Protein AF-A0A3N5BGE7-F1 (afdb_monomer_lite)

Secondary structure (DSSP, 8-state):
-HHHHHHHHHHHHHHHHHHHHHS--HHHHHHHHHHHHHHHHHHHHHHHHH--HHHHHHHHHHHHHHHHHHHHH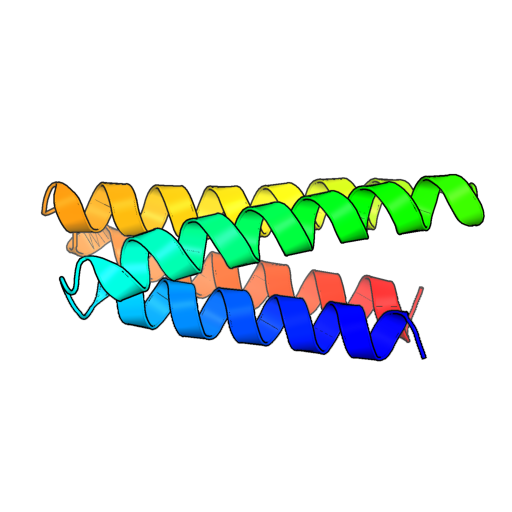HHHHTT-GGGHHHHHHHHHHHHHHHHHHHHT-

Structure (mmCIF, N/CA/C/O backbone):
data_AF-A0A3N5BGE7-F1
#
_entry.id   AF-A0A3N5BGE7-F1
#
loop_
_atom_site.group_PDB
_atom_site.id
_atom_site.type_symbol
_atom_site.label_atom_id
_atom_site.label_alt_id
_atom_site.label_comp_id
_atom_site.label_asym_id
_atom_site.label_entity_id
_atom_site.label_seq_id
_atom_site.pdbx_PDB_ins_code
_atom_site.Cartn_x
_atom_site.Cartn_y
_atom_site.Cartn_z
_atom_site.occupancy
_atom_site.B_iso_or_equiv
_atom_site.auth_seq_id
_atom_site.auth_comp_id
_atom_site.auth_asym_id
_atom_site.auth_atom_id
_atom_site.pdbx_PDB_model_num
ATOM 1 N N . MET A 1 1 ? 10.462 -13.474 -11.905 1.00 76.56 1 MET A N 1
ATOM 2 C CA . MET A 1 1 ? 10.617 -13.624 -10.439 1.00 76.56 1 MET A CA 1
ATOM 3 C C . MET A 1 1 ? 10.239 -12.350 -9.679 1.00 76.56 1 MET A C 1
ATOM 5 O O . MET A 1 1 ? 9.344 -12.419 -8.850 1.00 76.56 1 MET A O 1
ATOM 9 N N . ILE A 1 2 ? 10.833 -11.188 -9.995 1.00 84.50 2 ILE A N 1
ATOM 10 C CA . ILE A 1 2 ? 10.580 -9.924 -9.267 1.00 84.50 2 ILE A CA 1
ATOM 11 C C . ILE A 1 2 ? 9.103 -9.475 -9.279 1.00 84.50 2 ILE A C 1
ATOM 13 O O . ILE A 1 2 ? 8.587 -9.059 -8.250 1.00 84.50 2 ILE A O 1
ATOM 17 N N . LYS A 1 3 ? 8.394 -9.654 -10.408 1.00 87.88 3 LYS A N 1
ATOM 18 C CA . LYS A 1 3 ? 6.961 -9.329 -10.561 1.00 87.88 3 LYS A CA 1
ATOM 19 C C . LYS A 1 3 ? 6.077 -10.071 -9.540 1.00 87.88 3 LYS A C 1
ATOM 21 O O . LYS A 1 3 ? 5.200 -9.478 -8.925 1.00 87.88 3 LYS A O 1
ATOM 26 N N . ILE A 1 4 ? 6.354 -11.359 -9.315 1.00 89.88 4 ILE A N 1
ATOM 27 C CA . ILE A 1 4 ? 5.609 -12.201 -8.362 1.00 89.88 4 ILE A CA 1
ATOM 28 C C . ILE A 1 4 ? 5.906 -11.770 -6.924 1.00 89.88 4 ILE A C 1
ATOM 30 O O . ILE A 1 4 ? 4.984 -11.648 -6.124 1.00 89.88 4 ILE A O 1
ATOM 34 N N . LEU A 1 5 ? 7.177 -11.498 -6.608 1.00 91.38 5 LEU A N 1
ATOM 35 C CA . LEU A 1 5 ? 7.578 -10.992 -5.293 1.00 91.38 5 LEU A CA 1
ATOM 36 C C . LEU A 1 5 ? 6.888 -9.658 -4.975 1.00 91.38 5 LEU A C 1
ATOM 38 O O . LEU A 1 5 ? 6.394 -9.474 -3.867 1.00 91.38 5 LEU A O 1
ATOM 42 N N . PHE A 1 6 ? 6.812 -8.755 -5.956 1.00 93.00 6 PHE A N 1
ATOM 43 C CA . PHE A 1 6 ? 6.138 -7.468 -5.814 1.00 93.00 6 PHE A CA 1
ATOM 44 C C . PHE A 1 6 ? 4.640 -7.621 -5.532 1.00 93.00 6 PHE A C 1
ATOM 46 O O . PHE A 1 6 ? 4.106 -6.985 -4.620 1.00 93.00 6 PHE A O 1
ATOM 53 N N . LEU A 1 7 ? 3.963 -8.493 -6.288 1.00 94.38 7 LEU A N 1
ATOM 54 C CA . LEU A 1 7 ? 2.549 -8.787 -6.069 1.00 94.38 7 LEU A CA 1
ATOM 55 C C . LEU A 1 7 ? 2.325 -9.384 -4.676 1.00 94.38 7 LEU A C 1
ATOM 57 O O . LEU A 1 7 ? 1.439 -8.939 -3.951 1.00 94.38 7 LEU A O 1
ATOM 61 N N . LEU A 1 8 ? 3.148 -10.360 -4.285 1.00 95.12 8 LEU A N 1
ATOM 62 C CA . LEU A 1 8 ? 3.061 -10.995 -2.974 1.00 95.12 8 LEU A CA 1
ATOM 63 C C . LEU A 1 8 ? 3.232 -9.968 -1.850 1.00 95.12 8 LEU A C 1
ATOM 65 O O . LEU A 1 8 ? 2.435 -9.942 -0.916 1.00 95.12 8 LEU A O 1
ATOM 69 N N . LEU A 1 9 ? 4.230 -9.090 -1.962 1.00 95.38 9 LEU A N 1
ATOM 70 C CA . LEU A 1 9 ? 4.474 -8.038 -0.980 1.00 95.38 9 LEU A CA 1
ATOM 71 C C . LEU A 1 9 ? 3.312 -7.037 -0.909 1.00 95.38 9 LEU A C 1
ATOM 73 O O . LEU A 1 9 ? 2.920 -6.637 0.185 1.00 95.38 9 LEU A O 1
ATOM 77 N N . SER A 1 10 ? 2.724 -6.683 -2.055 1.00 96.06 10 SER A N 1
ATOM 78 C CA . SER A 1 10 ? 1.539 -5.819 -2.123 1.00 96.06 10 SER A CA 1
ATOM 79 C C . SER A 1 10 ? 0.346 -6.450 -1.400 1.00 96.06 10 SER A C 1
ATOM 81 O O . SER A 1 10 ? -0.320 -5.785 -0.609 1.00 96.06 10 SER A O 1
ATOM 83 N N . LEU A 1 11 ? 0.104 -7.748 -1.609 1.00 97.19 11 LEU A N 1
ATOM 84 C CA . LEU A 1 11 ? -0.961 -8.488 -0.927 1.00 97.19 11 LEU A CA 1
ATOM 85 C C . LEU A 1 11 ? -0.710 -8.596 0.582 1.00 97.19 11 LEU A C 1
ATOM 87 O O . LEU A 1 11 ? -1.629 -8.370 1.366 1.00 97.19 11 LEU A O 1
ATOM 91 N N . ILE A 1 12 ? 0.527 -8.880 1.000 1.00 96.62 12 ILE A N 1
ATOM 92 C CA . ILE A 1 12 ? 0.908 -8.902 2.420 1.00 96.62 12 ILE A CA 1
ATOM 93 C C . ILE A 1 12 ? 0.660 -7.533 3.059 1.00 96.62 12 ILE A C 1
ATOM 95 O O . ILE A 1 12 ? 0.063 -7.461 4.133 1.00 96.62 12 ILE A O 1
ATOM 99 N N . TYR A 1 13 ? 1.062 -6.446 2.394 1.00 96.88 13 TYR A N 1
ATOM 100 C CA . TYR A 1 13 ? 0.821 -5.092 2.886 1.00 96.88 13 TYR A CA 1
ATOM 101 C C . TYR A 1 13 ? -0.677 -4.796 3.038 1.00 96.88 13 TYR A C 1
ATOM 103 O O . TYR A 1 13 ? -1.080 -4.273 4.074 1.00 96.88 13 TYR A O 1
ATOM 111 N N . VAL A 1 14 ? -1.515 -5.195 2.073 1.00 96.69 14 VAL A N 1
ATOM 112 C CA . VAL A 1 14 ? -2.979 -5.059 2.182 1.00 96.69 14 VAL A CA 1
ATOM 113 C C . VAL A 1 14 ? -3.523 -5.844 3.373 1.00 96.69 14 VAL A C 1
ATOM 115 O O . VAL A 1 14 ? -4.296 -5.294 4.153 1.00 96.69 14 VAL A O 1
ATOM 118 N N . VAL A 1 15 ? -3.109 -7.100 3.558 1.00 95.62 15 VAL A N 1
ATOM 119 C CA . VAL A 1 15 ? -3.570 -7.933 4.681 1.00 95.62 15 VAL A CA 1
ATOM 120 C C . VAL A 1 15 ? -3.183 -7.306 6.020 1.00 95.62 15 VAL A C 1
ATOM 122 O O . VAL A 1 15 ? -4.035 -7.152 6.893 1.00 95.62 15 VAL A O 1
ATOM 125 N N . ILE A 1 16 ? -1.926 -6.888 6.177 1.00 94.88 16 ILE A N 1
ATOM 126 C CA . ILE A 1 16 ? -1.447 -6.229 7.399 1.00 94.88 16 ILE A CA 1
ATOM 127 C C . ILE A 1 16 ? -2.159 -4.889 7.607 1.00 94.88 16 ILE A C 1
ATOM 129 O O . ILE A 1 16 ? -2.522 -4.564 8.735 1.00 94.88 16 ILE A O 1
ATOM 133 N N . GLY A 1 17 ? -2.402 -4.137 6.531 1.00 93.38 17 GLY A N 1
ATOM 134 C CA . GLY A 1 17 ? -3.158 -2.890 6.540 1.00 93.38 17 GLY A CA 1
ATOM 135 C C . GLY A 1 17 ? -4.576 -3.077 7.067 1.00 93.38 17 GLY A C 1
ATOM 136 O O . GLY A 1 17 ? -4.970 -2.412 8.020 1.00 93.38 17 GLY A O 1
ATOM 137 N N . LEU A 1 18 ? -5.318 -4.032 6.506 1.00 92.75 18 LEU A N 1
ATOM 138 C CA . LEU A 1 18 ? -6.673 -4.365 6.947 1.00 92.75 18 LEU A CA 1
ATOM 139 C C . LEU A 1 18 ? -6.688 -4.854 8.398 1.00 92.75 18 LEU A C 1
ATOM 141 O O . LEU A 1 18 ? -7.500 -4.386 9.192 1.00 92.75 18 LEU A O 1
ATOM 145 N N . LEU A 1 19 ? -5.765 -5.742 8.777 1.00 92.38 19 LEU A N 1
ATOM 146 C CA . LEU A 1 19 ? -5.651 -6.204 10.161 1.00 92.38 19 LEU A CA 1
ATOM 147 C C . LEU A 1 19 ? -5.372 -5.042 11.121 1.00 92.38 19 LEU A C 1
ATOM 149 O O . LEU A 1 19 ? -6.010 -4.965 12.160 1.00 92.38 19 LEU A O 1
ATOM 153 N N . SER A 1 20 ? -4.479 -4.121 10.760 1.00 91.69 20 SER A N 1
ATOM 154 C CA . SER A 1 20 ? -4.168 -2.906 11.528 1.00 91.69 20 SER A CA 1
ATOM 155 C C . SER A 1 20 ? -5.378 -1.978 11.699 1.00 91.69 20 SER A C 1
ATOM 157 O O . SER A 1 20 ? -5.526 -1.370 12.756 1.00 91.69 20 SER A O 1
ATOM 159 N N . ILE A 1 21 ? -6.254 -1.889 10.694 1.00 89.44 21 ILE A N 1
ATOM 160 C CA . ILE A 1 21 ? -7.482 -1.083 10.752 1.00 89.44 21 ILE A CA 1
ATOM 161 C C . ILE A 1 21 ? -8.493 -1.703 11.726 1.00 89.44 21 ILE A C 1
ATOM 163 O O . ILE A 1 21 ? -9.060 -1.006 12.561 1.00 89.44 21 ILE A O 1
ATOM 167 N N . TYR A 1 22 ? -8.725 -3.015 11.643 1.00 86.94 22 TYR A N 1
ATOM 168 C CA . TYR A 1 22 ? -9.750 -3.678 12.459 1.00 86.94 22 TYR A CA 1
ATOM 169 C C . TYR A 1 22 ? -9.268 -4.081 13.855 1.00 86.94 22 TYR A C 1
ATOM 171 O O . TYR A 1 22 ? -10.076 -4.196 14.777 1.00 86.94 22 TYR A O 1
ATOM 179 N N . GLN A 1 23 ? -7.967 -4.313 14.020 1.00 85.06 23 GLN A N 1
ATOM 180 C CA . GLN A 1 23 ? -7.355 -4.752 15.266 1.00 85.06 23 GLN A CA 1
ATOM 181 C C . GLN A 1 23 ? -6.364 -3.694 15.752 1.00 85.06 23 GLN A C 1
ATOM 183 O O . GLN A 1 23 ? -5.308 -3.479 15.162 1.00 85.06 23 GLN A O 1
ATOM 188 N N . SER A 1 24 ? -6.665 -3.069 16.890 1.00 75.38 24 SER A N 1
ATOM 189 C CA . SER A 1 24 ? -5.871 -1.966 17.451 1.00 75.38 24 SER A CA 1
ATOM 190 C C . SER A 1 24 ? -4.563 -2.406 18.132 1.00 75.38 24 SER A C 1
ATOM 192 O O . SER A 1 24 ? -4.098 -1.770 19.082 1.00 75.38 24 SER A O 1
ATOM 194 N N . TYR A 1 25 ? -3.943 -3.500 17.680 1.00 86.81 25 TYR A N 1
ATOM 195 C CA . TYR A 1 25 ? -2.655 -3.944 18.204 1.00 86.81 25 TYR A CA 1
ATOM 196 C C . TYR A 1 25 ? -1.531 -3.049 17.676 1.00 86.81 25 TYR A C 1
ATOM 198 O O . TYR A 1 25 ? -1.295 -2.964 16.471 1.00 86.81 25 TYR A O 1
ATOM 206 N N . LYS A 1 26 ? -0.759 -2.440 18.587 1.00 86.75 26 LYS A N 1
ATOM 207 C CA . LYS A 1 26 ? 0.387 -1.576 18.237 1.00 86.75 26 LYS A CA 1
ATOM 208 C C . LYS A 1 26 ? 1.385 -2.258 17.292 1.00 86.75 26 LYS A C 1
ATOM 210 O O . LYS A 1 26 ? 1.942 -1.598 16.419 1.00 86.75 26 LYS A O 1
ATOM 215 N N . PHE A 1 27 ? 1.577 -3.571 17.440 1.00 91.19 27 PHE A N 1
ATOM 216 C CA . PHE A 1 27 ? 2.450 -4.361 16.571 1.00 91.19 27 PHE A CA 1
ATOM 217 C C . PHE A 1 27 ? 2.014 -4.327 15.097 1.00 91.19 27 PHE A C 1
ATOM 219 O O . PHE A 1 27 ? 2.862 -4.165 14.226 1.00 91.19 27 PHE A O 1
ATOM 226 N N . LEU A 1 28 ? 0.709 -4.406 14.808 1.00 91.00 28 LEU A N 1
ATOM 227 C CA . LEU A 1 28 ? 0.196 -4.368 13.434 1.00 91.00 28 LEU A CA 1
ATOM 228 C C . LEU A 1 28 ? 0.402 -2.998 12.790 1.00 91.00 28 LEU A C 1
ATOM 230 O O . LEU A 1 28 ? 0.749 -2.921 11.615 1.00 91.00 28 LEU A O 1
ATOM 234 N N . ASN A 1 29 ? 0.268 -1.921 13.567 1.00 90.94 29 ASN A N 1
ATOM 235 C CA . ASN A 1 29 ? 0.551 -0.573 13.081 1.00 90.94 29 ASN A CA 1
ATOM 236 C C . ASN A 1 29 ? 2.027 -0.421 12.693 1.00 90.94 29 ASN A C 1
ATOM 238 O O . ASN A 1 29 ? 2.322 0.120 11.632 1.00 90.94 29 ASN A O 1
ATOM 242 N N . ILE A 1 30 ? 2.947 -0.939 13.514 1.00 93.38 30 ILE A N 1
ATOM 243 C CA . ILE A 1 30 ? 4.386 -0.937 13.210 1.00 93.38 30 ILE A CA 1
ATOM 244 C C . ILE A 1 30 ? 4.674 -1.798 11.976 1.00 93.38 30 ILE A C 1
ATOM 246 O O . ILE A 1 30 ? 5.362 -1.344 11.063 1.00 93.38 30 ILE A O 1
ATOM 250 N N . ALA A 1 31 ? 4.113 -3.009 11.914 1.00 93.81 31 ALA A N 1
ATOM 251 C CA . ALA A 1 31 ? 4.265 -3.894 10.765 1.00 93.81 31 ALA A CA 1
ATOM 252 C C . ALA A 1 31 ? 3.783 -3.213 9.476 1.00 93.81 31 ALA A C 1
ATOM 254 O O . ALA A 1 31 ? 4.499 -3.219 8.482 1.00 93.81 31 ALA A O 1
ATOM 255 N N . ARG A 1 32 ? 2.624 -2.549 9.498 1.00 94.88 32 ARG A N 1
ATOM 256 C CA . ARG A 1 32 ? 2.090 -1.803 8.352 1.00 94.88 32 ARG A CA 1
ATOM 257 C C . ARG A 1 32 ? 3.077 -0.752 7.843 1.00 94.88 32 ARG A C 1
ATOM 259 O O . ARG A 1 32 ? 3.344 -0.725 6.647 1.00 94.88 32 ARG A O 1
ATOM 266 N N . TYR A 1 33 ? 3.690 0.038 8.728 1.00 94.81 33 TYR A N 1
ATOM 267 C CA . TYR A 1 33 ? 4.721 1.001 8.323 1.00 94.81 33 TYR A CA 1
ATOM 268 C C . TYR A 1 33 ? 5.969 0.321 7.737 1.00 94.81 33 TYR A C 1
ATOM 270 O O . TYR A 1 33 ? 6.485 0.763 6.710 1.00 94.81 33 TYR A O 1
ATOM 278 N N . ILE A 1 34 ? 6.441 -0.779 8.336 1.00 95.88 34 ILE A N 1
ATOM 279 C CA . ILE A 1 34 ? 7.599 -1.539 7.831 1.00 95.88 34 ILE A CA 1
ATOM 280 C C . ILE A 1 34 ? 7.312 -2.113 6.436 1.00 95.88 34 ILE A C 1
ATOM 282 O O . ILE A 1 34 ? 8.099 -1.928 5.514 1.00 95.88 34 ILE A O 1
ATOM 286 N N . TYR A 1 35 ? 6.172 -2.775 6.243 1.00 95.69 35 TYR A N 1
ATOM 287 C CA . TYR A 1 35 ? 5.818 -3.368 4.952 1.00 95.69 35 TYR A CA 1
ATOM 288 C C . TYR A 1 35 ? 5.484 -2.312 3.895 1.00 95.69 35 TYR A C 1
ATOM 290 O O . TYR A 1 35 ? 5.855 -2.487 2.738 1.00 95.69 35 TYR A O 1
ATOM 298 N N . GLY A 1 36 ? 4.850 -1.201 4.278 1.00 95.31 36 GLY A N 1
ATOM 299 C CA . GLY A 1 36 ? 4.578 -0.084 3.371 1.00 95.31 36 GLY A CA 1
ATOM 300 C C . GLY A 1 36 ? 5.865 0.576 2.879 1.00 95.31 36 GLY A C 1
ATOM 301 O O . GLY A 1 36 ? 6.030 0.796 1.681 1.00 95.31 36 GLY A O 1
ATOM 302 N N . THR A 1 37 ? 6.822 0.823 3.778 1.00 95.12 37 THR A N 1
ATOM 303 C CA . THR A 1 37 ? 8.141 1.355 3.395 1.00 95.12 37 THR A CA 1
ATOM 304 C C . THR A 1 37 ? 8.931 0.371 2.536 1.00 95.12 37 THR A C 1
ATOM 306 O O . THR A 1 37 ? 9.506 0.787 1.535 1.00 95.12 37 THR A O 1
ATOM 309 N N . LEU A 1 38 ? 8.913 -0.926 2.856 1.00 94.75 38 LEU A N 1
ATOM 310 C CA . LEU A 1 38 ? 9.580 -1.959 2.056 1.00 94.75 38 LEU A CA 1
ATOM 311 C C . LEU A 1 38 ? 8.962 -2.100 0.655 1.00 94.75 38 LEU A C 1
ATOM 313 O O . LEU A 1 38 ? 9.674 -2.294 -0.330 1.00 94.75 38 LEU A O 1
ATOM 317 N N . LEU A 1 39 ? 7.642 -1.952 0.542 1.00 95.44 39 LEU A N 1
ATOM 318 C CA . LEU A 1 39 ? 6.952 -1.943 -0.743 1.00 95.44 39 LEU A CA 1
ATOM 319 C C . LEU A 1 39 ? 7.333 -0.712 -1.576 1.00 95.44 39 LEU A C 1
ATOM 321 O O . LEU A 1 39 ? 7.639 -0.847 -2.762 1.00 95.44 39 LEU A O 1
ATOM 325 N N . LEU A 1 40 ? 7.383 0.470 -0.954 1.00 94.69 40 LEU A N 1
ATOM 326 C CA . LEU A 1 40 ? 7.815 1.697 -1.624 1.00 94.69 40 LEU A CA 1
ATOM 327 C C . LEU A 1 40 ? 9.265 1.607 -2.098 1.00 94.69 40 LEU A C 1
ATOM 329 O O . LEU A 1 40 ? 9.536 1.926 -3.254 1.00 94.69 40 LEU A O 1
ATOM 333 N N . THR A 1 41 ? 10.191 1.128 -1.264 1.00 92.06 41 THR A N 1
ATOM 334 C CA . THR A 1 41 ? 11.594 0.977 -1.676 1.00 92.06 41 THR A CA 1
ATOM 335 C C . THR A 1 41 ? 11.715 0.023 -2.859 1.00 92.06 41 THR A C 1
ATOM 337 O O . THR A 1 41 ? 12.327 0.382 -3.864 1.00 92.06 41 THR A O 1
ATOM 340 N N . LEU A 1 42 ? 11.058 -1.140 -2.811 1.00 90.31 42 LEU A N 1
ATOM 341 C CA . LEU A 1 42 ? 11.046 -2.084 -3.930 1.00 90.31 42 LEU A CA 1
ATOM 342 C C . LEU A 1 42 ? 10.473 -1.451 -5.209 1.00 90.31 42 LEU A C 1
ATOM 344 O O . LEU A 1 42 ? 11.026 -1.644 -6.291 1.00 90.31 42 LEU A O 1
ATOM 348 N N . SER A 1 43 ? 9.404 -0.658 -5.086 1.00 90.44 43 SER A N 1
ATOM 349 C CA . SER A 1 43 ? 8.778 0.030 -6.222 1.00 90.44 43 SER A CA 1
ATOM 350 C C . SER A 1 43 ? 9.650 1.117 -6.851 1.00 90.44 43 SER A C 1
ATOM 352 O O . SER A 1 43 ? 9.444 1.432 -8.015 1.00 90.44 43 SER A O 1
ATOM 354 N N . VAL A 1 44 ? 10.641 1.654 -6.128 1.00 87.81 44 VAL A N 1
ATOM 355 C CA . VAL A 1 44 ? 11.651 2.583 -6.667 1.00 87.81 44 VAL A CA 1
ATOM 356 C C . VAL A 1 44 ? 12.787 1.826 -7.360 1.00 87.81 4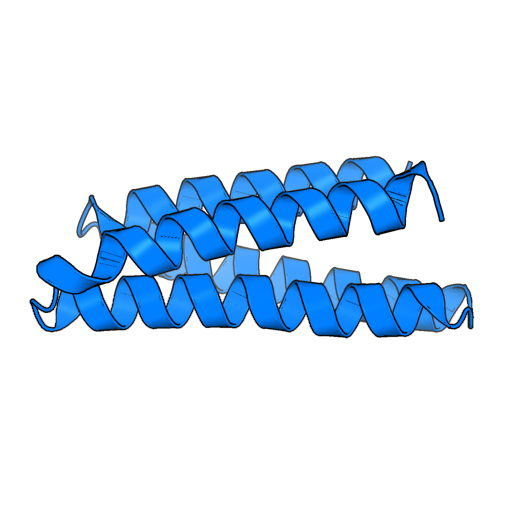4 VAL A C 1
ATOM 358 O O . VAL A 1 44 ? 13.263 2.245 -8.411 1.00 87.81 44 VAL A O 1
ATOM 361 N N . PHE A 1 45 ? 13.216 0.685 -6.813 1.00 83.19 45 PHE A N 1
ATOM 362 C CA . PHE A 1 45 ? 14.320 -0.090 -7.391 1.00 83.19 45 PHE A CA 1
ATOM 363 C C . PHE A 1 45 ? 13.988 -0.726 -8.747 1.00 83.19 45 PHE A C 1
ATOM 365 O O . PHE A 1 45 ? 14.880 -0.877 -9.578 1.00 83.19 45 PHE A O 1
ATOM 372 N N . ILE A 1 46 ? 12.724 -1.087 -8.991 1.00 75.19 46 ILE A N 1
ATOM 373 C CA . ILE A 1 46 ? 12.280 -1.645 -10.279 1.00 75.19 46 ILE A CA 1
ATOM 374 C C . ILE A 1 46 ? 12.516 -0.654 -11.443 1.00 75.19 46 ILE A C 1
ATOM 376 O O . ILE A 1 46 ? 13.263 -1.011 -12.355 1.00 75.19 46 ILE A O 1
ATOM 380 N N . PRO A 1 47 ? 11.975 0.582 -11.421 1.00 66.38 47 PRO A N 1
ATOM 381 C CA . PRO A 1 47 ? 12.186 1.568 -12.482 1.00 66.38 47 PRO A CA 1
ATOM 382 C C . PRO A 1 47 ? 13.647 1.960 -12.695 1.00 66.38 47 PRO A C 1
ATOM 384 O O . PRO A 1 47 ? 14.057 2.161 -13.839 1.00 66.38 47 PRO A O 1
ATOM 387 N N . LEU A 1 48 ? 14.452 2.012 -11.627 1.00 63.06 48 LEU A N 1
ATOM 388 C CA . LEU A 1 48 ? 15.886 2.312 -11.728 1.00 63.06 48 LEU A CA 1
ATOM 389 C C . LEU A 1 48 ? 16.661 1.279 -12.559 1.00 63.06 48 LEU A C 1
ATOM 391 O O . LEU A 1 48 ? 17.711 1.610 -13.101 1.00 63.06 48 LEU A O 1
ATOM 395 N N . ASN A 1 49 ? 16.156 0.047 -12.665 1.00 65.56 49 ASN A N 1
ATOM 396 C CA . ASN A 1 49 ? 16.839 -1.046 -13.355 1.00 65.56 49 ASN A CA 1
ATOM 397 C C . ASN A 1 49 ? 16.277 -1.330 -14.762 1.00 65.56 49 ASN A C 1
ATOM 399 O O . ASN A 1 49 ? 16.921 -2.021 -15.545 1.00 65.56 49 ASN A O 1
ATOM 403 N N . THR A 1 50 ? 15.077 -0.834 -15.092 1.00 65.38 50 THR A N 1
ATOM 404 C CA . THR A 1 50 ? 14.391 -1.163 -16.359 1.00 65.38 50 THR A CA 1
ATOM 405 C C . THR A 1 50 ? 14.071 0.032 -17.256 1.00 65.38 50 THR A C 1
ATOM 407 O O . THR A 1 50 ? 13.751 -0.198 -18.417 1.00 65.38 50 THR A O 1
ATOM 410 N N . THR A 1 51 ? 14.108 1.271 -16.737 1.00 65.50 51 THR A N 1
ATOM 411 C CA . THR A 1 51 ? 13.871 2.539 -17.472 1.00 65.50 51 THR A CA 1
ATOM 412 C C . THR A 1 51 ? 12.655 2.551 -18.421 1.00 65.50 51 THR A C 1
ATOM 414 O O . THR A 1 51 ? 12.637 3.277 -19.414 1.00 65.50 51 THR A O 1
ATOM 417 N N . SER A 1 52 ? 11.602 1.786 -18.113 1.00 72.94 52 SER A N 1
ATOM 418 C CA . SER A 1 52 ? 10.359 1.736 -18.895 1.00 72.94 52 SER A CA 1
ATOM 419 C C . SER A 1 52 ? 9.302 2.693 -18.336 1.00 72.94 52 SER A C 1
ATOM 421 O O . SER A 1 52 ? 9.219 2.900 -17.125 1.00 72.94 52 SER A O 1
ATOM 423 N N . ILE A 1 53 ? 8.442 3.254 -19.191 1.00 71.75 53 ILE A N 1
ATOM 424 C CA . ILE A 1 53 ? 7.333 4.130 -18.758 1.00 71.75 53 ILE A CA 1
ATOM 425 C C . ILE A 1 53 ? 6.414 3.407 -17.756 1.00 71.75 53 ILE A C 1
ATOM 427 O O . ILE A 1 53 ? 6.003 3.995 -16.756 1.00 71.75 53 ILE A O 1
ATOM 431 N N . ASP A 1 54 ? 6.176 2.110 -17.956 1.00 76.75 54 ASP A N 1
ATOM 432 C CA . ASP A 1 54 ? 5.324 1.287 -17.086 1.00 76.75 54 ASP A CA 1
ATOM 433 C C . ASP A 1 54 ? 5.874 1.169 -15.662 1.00 76.75 54 ASP A C 1
ATOM 435 O O . ASP A 1 54 ? 5.119 1.095 -14.693 1.00 76.75 54 ASP A O 1
ATOM 439 N N . SER A 1 55 ? 7.199 1.224 -15.507 1.00 80.75 55 SER A N 1
ATOM 440 C CA . SER A 1 55 ? 7.843 1.157 -14.196 1.00 80.75 55 SER A CA 1
ATOM 441 C C . SER A 1 55 ? 7.642 2.429 -13.357 1.00 80.75 55 SER A C 1
ATOM 443 O O . SER A 1 55 ? 7.543 2.342 -12.132 1.00 80.75 55 SER A O 1
ATOM 445 N N . ILE A 1 56 ? 7.479 3.597 -13.994 1.00 85.56 56 ILE A N 1
ATOM 446 C CA . ILE A 1 56 ? 7.107 4.852 -13.315 1.00 85.56 56 ILE A CA 1
ATOM 447 C C . ILE A 1 56 ? 5.645 4.789 -12.860 1.00 85.56 56 ILE A C 1
ATOM 449 O O . ILE A 1 56 ? 5.330 5.148 -11.724 1.00 85.56 56 ILE A O 1
ATOM 453 N N . TRP A 1 57 ? 4.752 4.289 -13.717 1.00 89.44 57 TRP A N 1
ATOM 454 C CA . TRP A 1 57 ? 3.347 4.094 -13.355 1.00 89.44 57 TRP A CA 1
ATOM 455 C C . TRP A 1 57 ? 3.184 3.094 -12.213 1.00 89.44 57 TRP A C 1
ATOM 457 O O . TRP A 1 57 ? 2.404 3.348 -11.296 1.00 89.44 57 TRP A O 1
ATOM 467 N N . LEU A 1 58 ? 3.967 2.011 -12.205 1.00 90.69 58 LEU A N 1
ATOM 468 C CA . LEU A 1 58 ? 3.984 1.055 -11.101 1.00 90.69 58 LEU A CA 1
ATOM 469 C C . LEU A 1 58 ? 4.328 1.740 -9.770 1.00 90.69 58 LEU A C 1
ATOM 471 O O . LEU A 1 58 ? 3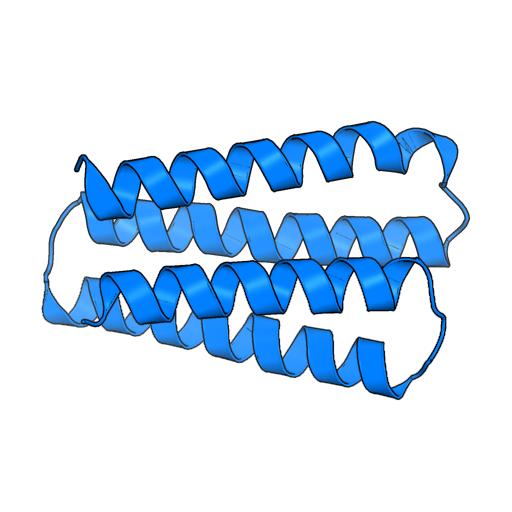.635 1.513 -8.778 1.00 90.69 58 LEU A O 1
ATOM 475 N N . PHE A 1 59 ? 5.340 2.614 -9.743 1.00 91.44 59 PHE A N 1
ATOM 476 C CA . PHE A 1 59 ? 5.687 3.390 -8.549 1.00 91.44 59 PHE A CA 1
ATOM 477 C C . PHE A 1 59 ? 4.531 4.291 -8.087 1.00 91.44 59 PHE A C 1
ATOM 479 O O . PHE A 1 59 ? 4.136 4.236 -6.922 1.00 91.44 59 PHE A O 1
ATOM 486 N N . ILE A 1 60 ? 3.942 5.073 -8.998 1.00 93.50 60 ILE A N 1
ATOM 487 C CA . ILE A 1 60 ? 2.837 5.994 -8.678 1.00 93.50 60 ILE A CA 1
ATOM 488 C C . ILE A 1 60 ? 1.640 5.231 -8.098 1.00 93.50 60 ILE A C 1
ATOM 490 O O . ILE A 1 60 ? 1.110 5.605 -7.052 1.00 93.50 60 ILE A O 1
ATOM 494 N N . ILE A 1 61 ? 1.238 4.130 -8.735 1.00 95.31 61 ILE A N 1
ATOM 495 C CA . ILE A 1 61 ? 0.110 3.306 -8.284 1.00 95.31 61 ILE A CA 1
ATOM 496 C C . ILE A 1 61 ? 0.406 2.650 -6.929 1.00 95.31 61 ILE A C 1
ATOM 498 O O . ILE A 1 61 ? -0.477 2.553 -6.075 1.00 95.31 61 ILE A O 1
ATOM 502 N N . THR A 1 62 ? 1.655 2.259 -6.684 1.00 95.88 62 THR A N 1
ATOM 503 C CA . THR A 1 62 ? 2.081 1.716 -5.386 1.00 95.88 62 THR A CA 1
ATOM 504 C C . THR A 1 62 ? 2.008 2.767 -4.286 1.00 95.88 62 THR A C 1
ATOM 506 O O . THR A 1 62 ? 1.522 2.490 -3.189 1.00 95.88 62 THR A O 1
ATOM 509 N N . LEU A 1 63 ? 2.424 3.999 -4.580 1.00 96.06 63 LEU A N 1
ATOM 510 C CA . LEU A 1 63 ? 2.277 5.119 -3.659 1.00 96.06 63 LEU A CA 1
ATOM 511 C C . LEU A 1 63 ? 0.800 5.396 -3.356 1.00 96.06 63 LEU A C 1
ATOM 513 O O . LEU A 1 63 ? 0.447 5.600 -2.194 1.00 96.06 63 LEU A O 1
ATOM 517 N N . CYS A 1 64 ? -0.080 5.314 -4.359 1.00 96.94 64 CYS A N 1
ATOM 518 C CA . CYS A 1 64 ? -1.525 5.387 -4.145 1.00 96.94 64 CYS A CA 1
ATOM 519 C C . CYS A 1 64 ? -2.037 4.267 -3.228 1.00 96.94 64 CYS A C 1
ATOM 521 O O . CYS A 1 64 ? -2.853 4.551 -2.353 1.00 96.94 64 CYS A O 1
ATOM 523 N N . LEU A 1 65 ? -1.558 3.024 -3.382 1.00 97.44 65 LEU A N 1
ATOM 524 C CA . LEU A 1 65 ? -1.942 1.905 -2.511 1.00 97.44 65 LEU A CA 1
ATOM 525 C C . LEU A 1 65 ? -1.587 2.190 -1.051 1.00 97.44 65 LEU A C 1
ATOM 527 O O . LEU A 1 65 ? -2.443 2.068 -0.172 1.00 97.44 65 LEU A O 1
ATOM 531 N N . VAL A 1 66 ? -0.334 2.588 -0.811 1.00 97.31 66 VAL A N 1
ATOM 532 C CA . VAL A 1 66 ? 0.169 2.895 0.531 1.00 97.31 66 VAL A CA 1
ATOM 533 C C . VAL A 1 66 ? -0.633 4.033 1.137 1.00 97.31 66 VAL A C 1
ATOM 535 O O . VAL A 1 66 ? -1.273 3.848 2.168 1.00 97.31 66 VAL A O 1
ATOM 538 N N . MET A 1 67 ? -0.720 5.173 0.451 1.00 96.75 67 MET A N 1
ATOM 539 C CA . MET A 1 67 ? -1.478 6.324 0.942 1.00 96.75 67 MET A CA 1
ATOM 540 C C . MET A 1 67 ? -2.945 5.985 1.218 1.00 96.75 67 MET A C 1
ATOM 542 O O . MET A 1 67 ? -3.487 6.423 2.229 1.00 96.75 67 MET A O 1
ATOM 546 N N . ASN A 1 68 ? -3.594 5.183 0.371 1.00 96.75 68 ASN A N 1
ATOM 547 C CA . ASN A 1 68 ? -4.983 4.791 0.586 1.00 96.75 68 ASN A CA 1
ATOM 548 C C . ASN A 1 68 ? -5.157 3.977 1.877 1.00 96.75 68 ASN A C 1
ATOM 550 O O . ASN A 1 68 ? -6.065 4.255 2.661 1.00 96.75 68 ASN A O 1
ATOM 554 N N . ILE A 1 69 ? -4.270 3.014 2.140 1.00 95.75 69 ILE A N 1
ATOM 555 C CA . ILE A 1 69 ? -4.294 2.219 3.375 1.00 95.75 69 ILE A CA 1
ATOM 556 C C . ILE A 1 69 ? -3.966 3.090 4.596 1.00 95.75 69 ILE A C 1
ATOM 558 O O . ILE A 1 69 ? -4.663 2.994 5.607 1.00 95.75 69 ILE A O 1
ATOM 562 N N . GLU A 1 70 ? -2.981 3.989 4.500 1.00 94.88 70 GLU A N 1
ATOM 563 C CA . GLU A 1 70 ? -2.649 4.945 5.566 1.00 94.88 70 GLU A CA 1
ATOM 564 C C . GLU A 1 70 ? -3.829 5.870 5.908 1.00 94.88 70 GLU A C 1
ATOM 566 O O . GLU A 1 70 ? -4.168 6.039 7.079 1.00 94.88 70 GLU A O 1
ATOM 571 N N . ILE A 1 71 ? -4.515 6.412 4.896 1.00 93.62 71 ILE A N 1
ATOM 572 C CA . ILE A 1 71 ? -5.715 7.243 5.074 1.00 93.62 71 ILE A CA 1
ATOM 573 C C . ILE A 1 71 ? -6.855 6.426 5.690 1.00 93.62 71 ILE A C 1
ATOM 575 O O . ILE A 1 71 ? -7.601 6.942 6.523 1.00 93.62 71 ILE A O 1
ATOM 579 N N . THR A 1 72 ? -7.001 5.158 5.303 1.00 94.19 72 THR A N 1
ATOM 580 C CA . THR A 1 72 ? -8.039 4.270 5.847 1.00 94.19 72 THR A CA 1
ATOM 581 C C . THR A 1 72 ? -7.812 4.012 7.333 1.00 94.19 72 THR A C 1
ATOM 583 O O . THR A 1 72 ? -8.731 4.200 8.129 1.00 94.19 72 THR A O 1
ATOM 586 N N . ALA A 1 73 ? -6.579 3.679 7.723 1.00 91.50 73 ALA A N 1
ATOM 587 C CA . ALA A 1 73 ? -6.202 3.516 9.125 1.00 91.50 73 ALA A CA 1
ATOM 588 C C . ALA A 1 73 ? -6.373 4.818 9.915 1.00 91.50 73 ALA A C 1
ATOM 590 O O . ALA A 1 73 ? -6.945 4.814 11.004 1.00 91.50 73 ALA A O 1
ATOM 591 N N . PHE A 1 74 ? -5.952 5.952 9.348 1.00 90.94 74 PHE A N 1
ATOM 592 C CA . PHE A 1 74 ? -6.135 7.262 9.966 1.00 90.94 74 PHE A CA 1
ATOM 593 C C . PHE A 1 74 ? -7.615 7.577 10.221 1.00 90.94 74 PHE A C 1
ATOM 595 O O . PHE A 1 74 ? -7.970 7.999 11.323 1.00 90.94 74 PHE A O 1
ATOM 602 N N . LYS A 1 75 ? -8.493 7.350 9.237 1.00 91.50 75 LYS A N 1
ATOM 603 C CA . LYS A 1 75 ? -9.934 7.600 9.382 1.00 91.50 75 LYS A CA 1
ATOM 604 C C . LYS A 1 75 ? -10.594 6.679 10.399 1.00 91.50 75 LYS A C 1
ATOM 606 O O . LYS A 1 75 ? -11.440 7.155 11.155 1.00 91.50 75 LYS A O 1
ATOM 611 N N . ASP A 1 76 ? -10.206 5.403 10.453 1.00 90.62 76 ASP A N 1
ATOM 612 C CA . ASP A 1 76 ? -10.730 4.492 11.475 1.00 90.62 76 ASP A CA 1
ATOM 613 C C . ASP A 1 76 ? -10.327 4.938 12.885 1.00 90.62 76 ASP A C 1
ATOM 615 O O . ASP A 1 76 ? -11.182 5.036 13.765 1.00 90.62 76 ASP A O 1
ATOM 619 N N . HIS A 1 77 ? -9.062 5.333 13.071 1.00 86.69 77 HIS A N 1
ATOM 620 C CA . HIS A 1 77 ? -8.563 5.867 14.340 1.00 86.69 77 HIS A CA 1
ATOM 621 C C . HIS A 1 77 ? -9.309 7.126 14.818 1.00 86.69 77 HIS A C 1
ATOM 623 O O . HIS A 1 77 ? -9.386 7.359 16.022 1.00 86.69 77 HIS A O 1
ATOM 629 N N . HIS A 1 78 ? -9.884 7.911 13.901 1.00 88.38 78 HIS A N 1
ATOM 630 C CA . HIS A 1 78 ? -10.690 9.100 14.213 1.00 88.38 78 HIS A CA 1
ATOM 631 C C . HIS A 1 78 ? -12.206 8.823 14.244 1.00 88.38 78 HIS A C 1
ATOM 633 O O . HIS A 1 78 ? -13.000 9.750 14.392 1.00 88.38 78 HIS A O 1
ATOM 639 N N . GLY A 1 79 ? -12.630 7.561 14.110 1.00 85.69 79 GLY A N 1
ATOM 640 C CA . GLY A 1 79 ? -14.032 7.151 14.211 1.00 85.69 79 GLY A CA 1
ATOM 641 C C . GLY A 1 79 ? -14.883 7.377 12.953 1.00 85.69 79 GLY A C 1
ATOM 642 O O . GLY A 1 79 ? -16.092 7.136 12.995 1.00 85.69 79 GLY A O 1
ATOM 643 N N . ASP A 1 80 ? -14.300 7.776 11.814 1.00 86.44 80 ASP A N 1
ATOM 644 C CA . ASP A 1 80 ? -15.027 7.985 10.546 1.00 86.44 80 ASP A CA 1
ATOM 645 C C . ASP A 1 80 ? -15.254 6.661 9.790 1.00 86.44 80 ASP A C 1
ATOM 647 O O . ASP A 1 80 ? -14.797 6.441 8.665 1.00 86.44 80 ASP A O 1
ATOM 651 N N . ARG A 1 81 ? -15.980 5.738 10.433 1.00 80.38 81 ARG A N 1
ATOM 652 C CA . ARG A 1 81 ? -16.190 4.372 9.925 1.00 80.38 81 ARG A CA 1
ATOM 653 C C . ARG A 1 81 ? -17.160 4.282 8.750 1.00 80.38 81 ARG A C 1
ATOM 655 O O . ARG A 1 81 ? -17.049 3.382 7.919 1.00 80.38 81 ARG A O 1
ATOM 662 N N . LYS A 1 82 ? -18.094 5.233 8.636 1.00 78.38 82 LYS A N 1
ATOM 663 C CA . LYS A 1 82 ? -19.146 5.235 7.599 1.00 78.38 82 LYS A CA 1
ATOM 664 C C . LYS A 1 82 ? -18.584 5.396 6.183 1.00 78.38 82 LYS A C 1
ATOM 666 O O . LYS A 1 82 ? -19.234 4.995 5.223 1.00 78.38 82 LYS A O 1
ATOM 671 N N . ARG A 1 83 ? -17.383 5.968 6.044 1.00 78.12 83 ARG A N 1
ATOM 672 C CA . ARG A 1 83 ? -16.739 6.257 4.752 1.00 78.12 83 ARG A CA 1
ATOM 673 C C . ARG A 1 83 ? -15.603 5.290 4.399 1.00 78.12 83 ARG A C 1
ATOM 675 O O . ARG A 1 83 ? -14.996 5.442 3.341 1.00 78.12 83 ARG A O 1
ATOM 682 N N . LEU A 1 84 ? -15.337 4.283 5.237 1.00 87.38 84 LEU A N 1
ATOM 683 C CA . LEU A 1 84 ? -14.270 3.301 4.996 1.00 87.38 84 LEU A CA 1
ATOM 684 C C . LEU A 1 84 ? -14.590 2.356 3.835 1.00 87.38 84 LEU A C 1
ATOM 686 O O . LEU A 1 84 ? -13.684 1.924 3.133 1.00 87.38 84 LEU A O 1
ATOM 690 N N . PHE A 1 85 ? -15.872 2.069 3.584 1.00 88.75 85 PHE A N 1
ATOM 691 C CA . PHE A 1 85 ? -16.295 1.187 2.490 1.00 88.75 85 PHE A CA 1
ATOM 692 C C . PHE A 1 85 ? -15.713 1.609 1.135 1.00 88.75 85 PHE A C 1
ATOM 694 O O . PHE A 1 85 ? -15.167 0.777 0.415 1.00 88.75 85 PHE A O 1
ATOM 701 N N . LEU A 1 86 ? -15.763 2.907 0.819 1.00 89.69 86 LEU A N 1
ATOM 702 C CA . LEU A 1 86 ? -15.232 3.431 -0.439 1.00 89.69 86 LEU A CA 1
ATOM 703 C C . LEU A 1 86 ? -13.715 3.217 -0.551 1.00 89.69 86 LEU A C 1
ATOM 705 O O . LEU A 1 86 ? -13.219 2.872 -1.619 1.00 89.69 86 LEU A O 1
ATOM 709 N N . LEU A 1 87 ? -12.984 3.372 0.554 1.00 92.62 87 LEU A N 1
ATOM 710 C CA . LEU A 1 87 ? -11.531 3.193 0.591 1.00 92.62 87 LEU A CA 1
ATOM 711 C C . LEU A 1 87 ? -11.124 1.721 0.422 1.00 92.62 87 LEU A C 1
ATOM 713 O O . LEU A 1 87 ? -10.117 1.435 -0.229 1.00 92.62 87 LEU A O 1
ATOM 717 N N . HIS A 1 88 ? -11.921 0.778 0.932 1.00 92.50 88 HIS A N 1
ATOM 718 C CA . HIS A 1 88 ? -11.703 -0.653 0.695 1.00 92.50 88 HIS A CA 1
ATOM 719 C C . HIS A 1 88 ? -11.899 -1.022 -0.781 1.00 92.50 88 HIS A C 1
ATOM 721 O O . HIS A 1 88 ? -11.046 -1.696 -1.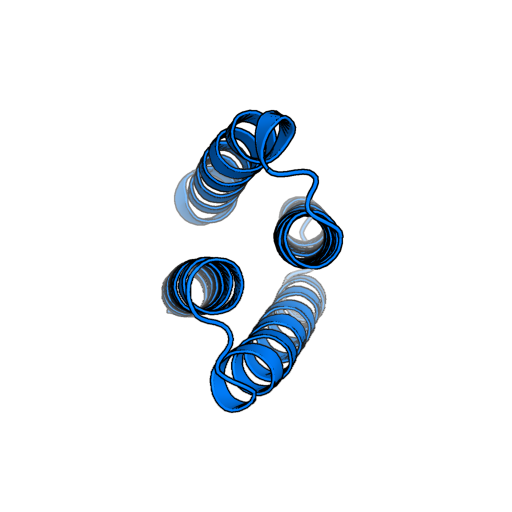358 1.00 92.50 88 HIS A O 1
ATOM 727 N N . TRP A 1 89 ? -12.960 -0.520 -1.423 1.00 94.00 89 TRP A N 1
ATOM 728 C CA . TRP A 1 89 ? -13.152 -0.699 -2.868 1.00 94.00 89 TRP A CA 1
ATOM 729 C C . TRP A 1 89 ? -12.028 -0.074 -3.683 1.00 94.00 89 TRP A C 1
ATOM 731 O O . TRP A 1 89 ? -11.544 -0.683 -4.635 1.00 94.00 89 TRP A O 1
ATOM 741 N N . PHE A 1 90 ? -11.557 1.103 -3.273 1.00 94.94 90 PHE A N 1
ATOM 742 C CA . PHE A 1 90 ? -10.422 1.746 -3.921 1.00 94.94 90 PHE A CA 1
ATOM 743 C C . PHE A 1 90 ? -9.132 0.924 -3.769 1.00 94.94 90 PHE A C 1
ATOM 745 O O . PHE A 1 90 ? -8.384 0.779 -4.729 1.00 94.94 90 PHE A O 1
ATOM 752 N N . THR A 1 91 ? -8.914 0.287 -2.613 1.00 96.06 91 THR A N 1
ATOM 753 C CA . THR A 1 91 ? -7.787 -0.642 -2.398 1.00 96.06 91 THR A CA 1
ATOM 754 C C . THR A 1 91 ? -7.851 -1.829 -3.360 1.00 96.06 91 THR A C 1
ATOM 756 O O . THR A 1 91 ? -6.853 -2.153 -4.002 1.00 96.06 91 THR A O 1
ATOM 759 N N . ALA A 1 92 ? -9.025 -2.454 -3.505 1.00 95.62 92 ALA A N 1
ATOM 760 C CA . ALA A 1 92 ? -9.219 -3.567 -4.434 1.00 95.62 92 ALA A CA 1
ATOM 761 C C . ALA A 1 92 ? -8.967 -3.145 -5.892 1.00 95.62 92 ALA A C 1
ATOM 763 O O . ALA A 1 92 ? -8.305 -3.863 -6.642 1.00 95.62 92 ALA A O 1
ATOM 764 N N . PHE A 1 93 ? -9.435 -1.954 -6.274 1.00 97.06 93 PHE A N 1
ATOM 765 C CA . PHE A 1 93 ? -9.211 -1.397 -7.605 1.00 97.06 93 PHE A CA 1
ATOM 766 C C . PHE A 1 93 ? -7.726 -1.112 -7.880 1.00 97.06 93 PHE A C 1
ATOM 768 O O . PHE A 1 93 ? -7.223 -1.461 -8.946 1.00 97.06 93 PHE A O 1
ATOM 775 N N . ILE A 1 94 ? -6.993 -0.557 -6.910 1.00 96.75 94 ILE A N 1
ATOM 776 C CA . ILE A 1 94 ? -5.546 -0.333 -7.036 1.00 96.75 94 ILE A CA 1
ATOM 777 C C . ILE A 1 94 ? -4.797 -1.663 -7.200 1.00 96.75 94 ILE A C 1
ATOM 779 O O . ILE A 1 94 ? -3.926 -1.768 -8.061 1.00 96.75 94 ILE A O 1
ATOM 783 N N . ILE A 1 95 ? -5.151 -2.695 -6.427 1.00 96.75 95 ILE A N 1
ATOM 784 C CA . ILE A 1 95 ? -4.543 -4.029 -6.563 1.00 96.75 95 ILE A CA 1
ATOM 785 C C . ILE A 1 95 ? -4.797 -4.614 -7.953 1.00 96.75 95 ILE A C 1
ATOM 787 O O . ILE A 1 95 ? -3.872 -5.158 -8.557 1.00 96.75 95 ILE A O 1
ATOM 791 N N . LEU A 1 96 ? -6.011 -4.465 -8.488 1.00 96.44 96 LEU A N 1
ATOM 792 C CA . LEU A 1 96 ? -6.319 -4.887 -9.853 1.00 96.44 96 LEU A CA 1
ATOM 793 C C . LEU A 1 96 ? -5.403 -4.187 -10.864 1.00 96.44 96 LEU A C 1
ATOM 795 O O . LEU A 1 96 ? -4.810 -4.856 -11.705 1.00 96.44 96 LEU A O 1
ATOM 799 N N . ILE A 1 97 ? -5.226 -2.867 -10.753 1.00 95.19 97 ILE A N 1
ATOM 800 C CA . ILE A 1 97 ? -4.324 -2.110 -11.634 1.00 95.19 97 ILE A CA 1
ATOM 801 C C . ILE A 1 97 ? -2.880 -2.611 -11.512 1.00 95.19 97 ILE A C 1
ATOM 803 O O . ILE A 1 97 ? -2.229 -2.812 -12.534 1.00 95.19 97 ILE A O 1
ATOM 807 N N . ILE A 1 98 ? -2.385 -2.867 -10.296 1.00 93.62 98 ILE A N 1
ATOM 808 C CA . ILE A 1 98 ? -1.038 -3.426 -10.083 1.00 93.62 98 ILE A CA 1
ATOM 809 C C . ILE A 1 98 ? -0.892 -4.770 -10.807 1.00 93.62 98 ILE A C 1
ATOM 811 O O . ILE A 1 98 ? 0.113 -4.998 -11.474 1.00 93.62 98 ILE A O 1
ATOM 815 N N . VAL A 1 99 ? -1.895 -5.650 -10.733 1.00 93.88 99 VAL A N 1
ATOM 816 C CA . VAL A 1 99 ? -1.883 -6.930 -11.461 1.00 93.88 99 VAL A CA 1
ATOM 817 C C . VAL A 1 99 ? -1.831 -6.705 -12.975 1.00 93.88 99 VAL A C 1
ATOM 819 O O . VAL A 1 99 ? -1.022 -7.340 -13.650 1.00 93.88 99 VAL A O 1
ATOM 822 N N . LEU A 1 100 ? -2.638 -5.788 -13.516 1.00 92.81 100 LEU A N 1
ATOM 823 C CA . LEU A 1 100 ? -2.631 -5.484 -14.952 1.00 92.81 100 LEU A CA 1
ATOM 824 C C . LEU A 1 10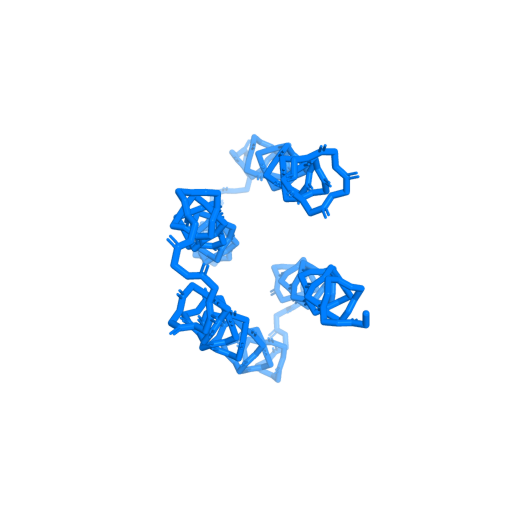0 ? -1.256 -4.966 -15.407 1.00 92.81 100 LEU A C 1
ATOM 826 O O . LEU A 1 100 ? -0.709 -5.485 -16.378 1.00 92.81 100 LEU A O 1
ATOM 830 N N . ILE A 1 101 ? -0.664 -4.016 -14.674 1.00 90.44 101 ILE A N 1
ATOM 831 C CA . ILE A 1 101 ? 0.668 -3.460 -14.979 1.00 90.44 101 ILE A CA 1
ATOM 832 C C . ILE A 1 101 ? 1.760 -4.532 -14.901 1.00 90.44 101 ILE A C 1
ATOM 834 O O . ILE A 1 101 ? 2.715 -4.488 -15.661 1.00 90.44 101 ILE A O 1
ATOM 838 N N . LEU A 1 102 ? 1.661 -5.496 -13.982 1.00 89.31 102 LEU A N 1
ATOM 839 C CA . LEU A 1 102 ? 2.707 -6.506 -13.824 1.00 89.31 102 LEU A CA 1
ATOM 840 C C . LEU A 1 102 ? 2.638 -7.623 -14.868 1.00 89.31 102 LEU A C 1
ATOM 842 O O . LEU A 1 102 ? 3.686 -8.164 -15.226 1.00 89.31 102 LEU A O 1
ATOM 846 N N . PHE A 1 103 ? 1.446 -8.033 -15.301 1.00 89.81 103 PHE A N 1
ATOM 847 C CA . PHE A 1 103 ? 1.278 -9.267 -16.081 1.00 89.81 103 PHE A CA 1
ATOM 848 C C . PHE A 1 103 ? 0.789 -9.064 -17.512 1.00 89.81 103 PHE A C 1
ATOM 850 O O . PHE A 1 103 ? 0.936 -9.987 -18.310 1.00 89.81 103 PHE A O 1
ATOM 857 N N . ILE A 1 104 ? 0.218 -7.905 -17.835 1.00 87.69 104 ILE A N 1
ATOM 858 C CA . ILE A 1 104 ? -0.295 -7.612 -19.180 1.00 87.69 104 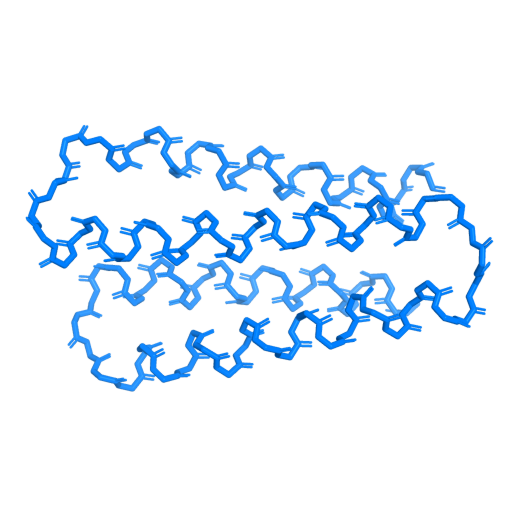ILE A CA 1
ATOM 859 C C . ILE A 1 104 ? 0.602 -6.608 -19.895 1.00 87.69 104 ILE A C 1
ATOM 861 O O . ILE A 1 104 ? 0.897 -6.799 -21.074 1.00 87.69 104 ILE A O 1
ATOM 865 N N . PHE A 1 105 ? 1.025 -5.572 -19.176 1.00 80.00 105 PHE A N 1
ATOM 866 C CA . PHE A 1 105 ? 1.973 -4.571 -19.652 1.00 80.00 105 PHE A CA 1
ATOM 867 C C . PHE A 1 105 ? 3.417 -4.964 -19.262 1.00 80.00 105 PHE A C 1
ATOM 869 O O . PHE A 1 105 ? 4.336 -4.618 -20.031 1.00 80.00 105 PHE A O 1
#

Foldseek 3Di:
DLLVVLLVLLVVLVVLLVCVLVPVDPVSVVVNVVSLVVSLVSLVVQCVVPVDPLSVVLNVLSVVLSVLSVVLSVCSVVVVPVPSVVSVVVNVVSSVVSVCSSPVD

Sequence (105 aa):
MIKILFLLLSLIYVVIGLLSIYQSYKFLNIARYIYGTLLLTLSVFIPLNTTSIDSIWLFIITLCLVMNIEITAFKDHHGDRKRLFLLHWFTAFIILIIVLILFIF

Radius of gyration: 13.9 Å; chains: 1; bounding box: 36×23×38 Å

InterPro domains:
  IPR053572 Membrane-stabilizing protein A [PF26698] (4-100)

Organism: NCBI:txid1817405

pLDDT: mean 89.6, std 8.02, range [63.06, 97.44]